Protein AF-A0A934LFV2-F1 (afdb_monomer)

Sequence (91 aa):
MKNRYAMCLLAILLAGCGMTREIKVPAHHADRPQAYHDGYLDGCRMSQPSSSQAKDMERIKADSLYANGWYDGFGECKERVQPISRDSVKK

Foldseek 3Di:
DVVVVVVVVVVVVVVPPDPDDDDDDDPVCVPADPLLRQLLRLLLLCLAPPRPDDDPPVCLVVPVSSVNSNVVNVVVNNVVNPPPPPPVPDD

Mean predicted aligned error: 11.16 Å

pLDDT: mean 80.81, std 17.37, range [39.25, 98.12]

Secondary structure (DSSP, 8-state):
-HHHHHHHHHHHHHS-S---------GGGTTS-HHHHHHHHHHHHHTSTT--PPP-HHHHHH-HHHHHHHHHHHHHHHHHTS---TTTT--

Nearest PDB structures (foldseek):
  8pn9-assembly1_H  TM=2.463E-01  e=8.429E+00  Homo sapiens

Radius of gyration: 19.42 Å; Cα contacts (8 Å, |Δi|>4): 86; chains: 1; bounding box: 56×41×30 Å

Structure (mmCIF, N/CA/C/O backbone):
data_AF-A0A934LFV2-F1
#
_entry.id   AF-A0A934LFV2-F1
#
loop_
_atom_site.group_PDB
_atom_site.id
_atom_site.type_symbol
_atom_site.label_atom_id
_atom_site.label_alt_id
_atom_site.label_comp_id
_atom_site.label_asym_id
_atom_site.label_entity_id
_atom_site.label_seq_id
_atom_site.pdbx_PDB_ins_code
_atom_site.Cartn_x
_atom_site.Cartn_y
_atom_site.Cartn_z
_atom_site.occupancy
_atom_site.B_iso_or_equiv
_atom_site.auth_seq_id
_atom_site.auth_comp_id
_atom_site.auth_asym_id
_atom_site.auth_atom_id
_atom_site.pdbx_PDB_model_num
ATOM 1 N N . MET A 1 1 ? 44.090 23.449 9.855 1.00 56.22 1 MET A N 1
ATOM 2 C 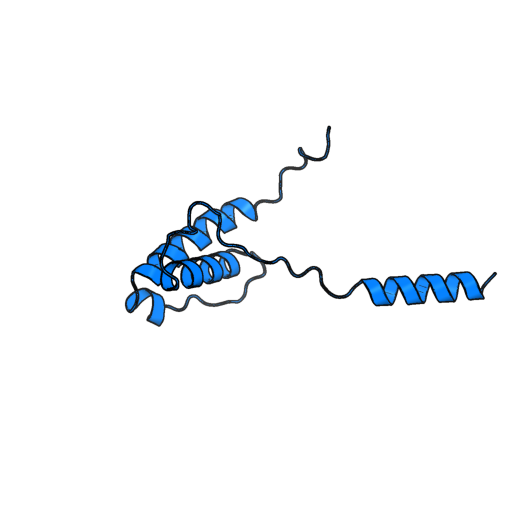CA . MET A 1 1 ? 43.218 23.182 8.680 1.00 56.22 1 MET A CA 1
ATOM 3 C C . MET A 1 1 ? 42.694 21.741 8.618 1.00 56.22 1 MET A C 1
ATOM 5 O O . MET A 1 1 ? 41.533 21.570 8.285 1.00 56.22 1 MET A O 1
ATOM 9 N N . LYS A 1 2 ? 43.474 20.723 9.022 1.00 57.78 2 LYS A N 1
ATOM 10 C CA . LYS A 1 2 ? 43.078 19.295 9.066 1.00 57.78 2 LYS A CA 1
ATOM 11 C C . LYS A 1 2 ? 41.834 18.982 9.931 1.00 57.78 2 LYS A C 1
ATOM 13 O O . LYS A 1 2 ? 40.985 18.209 9.505 1.00 57.78 2 LYS A O 1
ATOM 18 N N . ASN A 1 3 ? 41.665 19.664 11.072 1.00 59.34 3 ASN A N 1
ATOM 19 C CA . ASN A 1 3 ? 40.496 19.484 11.955 1.00 59.34 3 ASN A CA 1
ATOM 20 C C . ASN A 1 3 ? 39.158 19.916 11.344 1.00 59.34 3 ASN A C 1
ATOM 22 O O . ASN A 1 3 ? 38.128 19.361 11.706 1.00 59.34 3 ASN A O 1
ATOM 26 N N . ARG A 1 4 ? 39.151 20.894 10.429 1.00 70.56 4 ARG A N 1
ATOM 27 C CA . ARG A 1 4 ? 37.902 21.385 9.820 1.00 70.56 4 ARG A CA 1
ATOM 28 C C . ARG A 1 4 ? 37.344 20.354 8.838 1.00 70.56 4 ARG A C 1
ATOM 30 O O . ARG A 1 4 ? 36.150 20.098 8.843 1.00 70.56 4 ARG A O 1
ATOM 37 N N . TYR A 1 5 ? 38.228 19.687 8.094 1.00 78.81 5 TYR A N 1
ATOM 38 C CA . TYR A 1 5 ? 37.868 18.570 7.217 1.00 78.81 5 TYR A CA 1
ATOM 39 C C . TYR A 1 5 ? 37.389 17.345 8.000 1.00 78.81 5 TYR A C 1
ATOM 41 O O . TYR A 1 5 ? 36.400 16.736 7.610 1.00 78.81 5 TYR A O 1
ATOM 49 N N . ALA A 1 6 ? 38.034 17.027 9.129 1.00 79.75 6 ALA A N 1
ATOM 50 C CA . ALA A 1 6 ? 37.587 15.948 10.011 1.00 79.75 6 ALA A CA 1
ATOM 51 C C . ALA A 1 6 ? 36.174 16.208 10.568 1.00 79.75 6 ALA A C 1
ATOM 53 O O . ALA A 1 6 ? 35.346 15.303 10.588 1.00 79.75 6 ALA A O 1
ATOM 54 N N . MET A 1 7 ? 35.873 17.457 10.943 1.00 77.00 7 MET A N 1
ATOM 55 C CA . MET A 1 7 ? 34.538 17.853 11.403 1.00 77.00 7 MET A CA 1
ATOM 56 C C . MET A 1 7 ? 33.486 17.772 10.288 1.00 77.00 7 MET A C 1
ATOM 58 O O . MET A 1 7 ? 32.399 17.245 10.506 1.00 77.00 7 MET A O 1
ATOM 62 N N . CYS A 1 8 ? 33.808 18.260 9.085 1.00 78.56 8 CYS A N 1
ATOM 63 C CA . CYS A 1 8 ? 32.890 18.214 7.946 1.00 78.56 8 CYS A CA 1
ATOM 64 C C . CYS A 1 8 ? 32.586 16.776 7.502 1.00 78.56 8 CYS A C 1
ATOM 66 O O . CYS A 1 8 ? 31.436 16.461 7.216 1.00 78.56 8 CYS A O 1
ATOM 68 N N . LEU A 1 9 ? 33.590 15.892 7.487 1.00 80.44 9 LEU A N 1
ATOM 69 C CA . LEU A 1 9 ? 33.399 14.480 7.142 1.00 80.44 9 LEU A CA 1
ATOM 70 C C . LEU A 1 9 ? 32.521 13.755 8.169 1.00 80.44 9 LEU A C 1
ATOM 72 O O . LEU A 1 9 ? 31.639 12.994 7.781 1.00 80.44 9 LEU A O 1
ATOM 76 N N . LEU A 1 10 ? 32.701 14.043 9.462 1.00 79.69 10 LEU A N 1
ATOM 77 C CA . LEU A 1 10 ? 31.864 13.482 10.523 1.00 79.69 10 LEU A CA 1
ATOM 78 C C . LEU A 1 10 ? 30.402 13.958 10.416 1.00 79.69 10 LEU A C 1
ATOM 80 O O . LEU A 1 10 ? 29.485 13.167 10.613 1.00 79.69 10 LEU A O 1
ATOM 84 N N . ALA A 1 11 ? 30.178 15.223 10.047 1.00 76.81 11 ALA A N 1
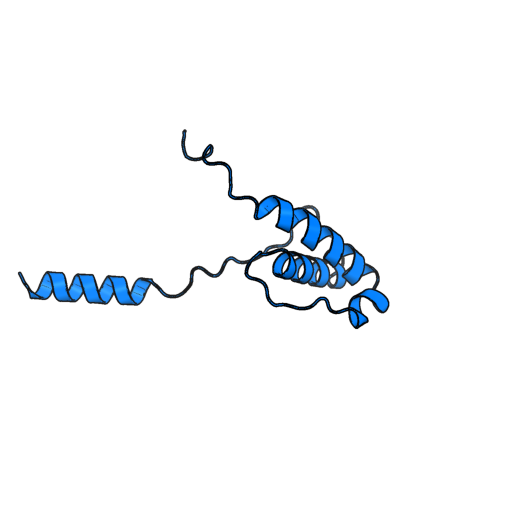ATOM 85 C CA . ALA A 1 11 ? 28.835 15.778 9.862 1.00 76.81 11 ALA A CA 1
ATOM 86 C C . ALA A 1 11 ? 28.087 15.164 8.662 1.00 76.81 11 ALA A C 1
ATOM 88 O O . ALA A 1 11 ? 26.889 14.911 8.754 1.00 76.81 11 ALA A O 1
ATOM 89 N N . ILE A 1 12 ? 28.784 14.878 7.554 1.00 76.00 12 ILE A N 1
ATOM 90 C CA . ILE A 1 12 ? 28.189 14.245 6.362 1.00 76.00 12 ILE A CA 1
ATOM 91 C C . ILE A 1 12 ? 27.796 12.787 6.649 1.00 76.00 12 ILE A C 1
ATOM 93 O O . ILE A 1 12 ? 26.729 12.345 6.228 1.00 76.00 12 ILE A O 1
ATOM 97 N N . LEU A 1 13 ? 28.614 12.058 7.415 1.00 71.81 13 LEU A N 1
ATOM 98 C CA . LEU A 1 13 ? 28.318 10.686 7.847 1.00 71.81 13 LEU A CA 1
ATOM 99 C C . LEU A 1 13 ? 27.064 10.594 8.732 1.00 71.81 13 LEU A C 1
ATOM 101 O O . LEU A 1 13 ? 26.344 9.602 8.662 1.00 71.81 13 LEU A O 1
ATOM 105 N N . LEU A 1 14 ? 26.770 11.630 9.523 1.00 68.56 14 LEU A N 1
ATOM 106 C CA . LEU A 1 14 ? 25.593 11.679 10.400 1.00 68.56 14 LEU A CA 1
ATOM 107 C C . LEU A 1 14 ? 24.298 12.092 9.674 1.00 68.56 14 LEU A C 1
ATOM 109 O O . LEU A 1 14 ? 23.213 11.833 10.188 1.00 68.56 14 LEU A O 1
ATOM 113 N N . ALA A 1 15 ? 24.383 12.699 8.486 1.00 67.62 15 ALA A N 1
ATOM 114 C CA . ALA A 1 15 ? 23.219 13.172 7.726 1.00 67.62 15 ALA A CA 1
ATOM 115 C C . ALA A 1 15 ? 22.623 12.124 6.757 1.00 67.62 15 ALA A C 1
ATOM 117 O O . ALA A 1 15 ? 21.596 12.381 6.134 1.00 67.62 15 ALA A O 1
ATOM 118 N N . GLY A 1 16 ? 23.256 10.953 6.602 1.00 61.28 16 GLY A N 1
ATOM 119 C CA . GLY A 1 16 ? 22.892 9.947 5.590 1.00 61.28 16 GLY A CA 1
ATOM 120 C C . GLY A 1 16 ? 21.807 8.931 5.979 1.00 61.28 16 GLY A C 1
ATOM 121 O O . GLY A 1 16 ? 21.465 8.075 5.163 1.00 61.28 16 GLY A O 1
ATOM 122 N N . CYS A 1 17 ? 21.259 8.979 7.194 1.00 63.75 17 CYS A N 1
ATOM 123 C CA . CYS A 1 17 ? 20.252 8.008 7.629 1.00 63.75 17 CYS A CA 1
ATOM 124 C C . CYS A 1 17 ? 18.836 8.408 7.184 1.00 63.75 17 CYS A C 1
ATOM 126 O O . CYS A 1 17 ? 18.152 9.150 7.879 1.00 63.75 17 CYS A O 1
ATOM 128 N N . GLY A 1 18 ? 18.375 7.840 6.065 1.00 56.84 18 GLY A N 1
ATOM 129 C CA . GLY A 1 18 ? 16.944 7.600 5.840 1.00 56.84 18 GLY A CA 1
ATOM 130 C C . GLY A 1 18 ? 16.282 8.446 4.757 1.00 56.84 18 GLY A C 1
ATOM 131 O O . GLY A 1 18 ? 15.495 9.338 5.047 1.00 56.84 18 GLY A O 1
ATOM 132 N N . MET A 1 19 ? 16.495 8.086 3.489 1.00 54.22 19 MET A N 1
ATOM 133 C CA . MET A 1 19 ? 15.533 8.430 2.437 1.00 54.22 19 MET A CA 1
ATOM 134 C C . MET A 1 19 ? 14.432 7.359 2.402 1.00 54.22 19 MET A C 1
ATOM 136 O O . MET A 1 19 ? 14.352 6.560 1.469 1.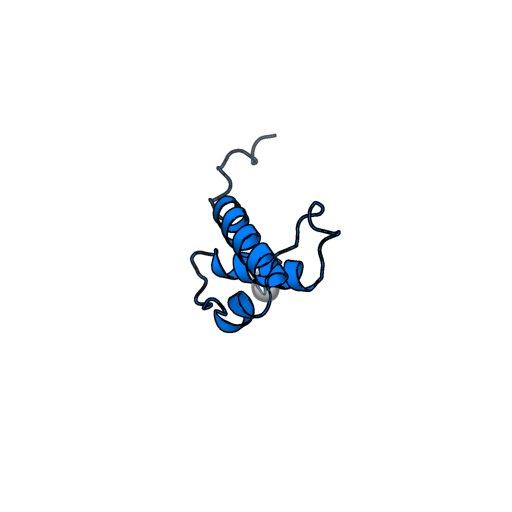00 54.22 19 MET A O 1
ATOM 140 N N . THR A 1 20 ? 13.603 7.291 3.443 1.00 59.44 20 THR A N 1
ATOM 141 C CA . THR A 1 20 ? 12.406 6.442 3.441 1.00 59.44 20 THR A CA 1
ATOM 142 C C . THR A 1 20 ? 11.344 7.155 2.612 1.00 59.44 20 THR A C 1
ATOM 144 O O . THR A 1 20 ? 10.863 8.219 2.992 1.00 59.44 20 THR A O 1
ATOM 147 N N . ARG A 1 21 ? 10.997 6.619 1.438 1.00 64.31 21 ARG A N 1
ATOM 148 C CA . ARG A 1 21 ? 9.876 7.160 0.659 1.00 64.31 21 ARG A CA 1
ATOM 149 C C . ARG A 1 21 ? 8.577 6.774 1.356 1.00 64.31 21 ARG A C 1
ATOM 151 O O . ARG A 1 21 ? 8.198 5.606 1.340 1.00 64.31 21 ARG A O 1
ATOM 158 N N . GLU A 1 22 ? 7.906 7.747 1.960 1.00 70.88 22 GLU A N 1
ATOM 159 C CA . GLU A 1 22 ? 6.573 7.527 2.513 1.00 70.88 22 GLU A CA 1
ATOM 160 C C . GLU A 1 22 ? 5.553 7.403 1.381 1.00 70.88 22 GLU A C 1
ATOM 162 O O . GLU A 1 22 ? 5.409 8.292 0.538 1.00 70.88 22 GLU A O 1
ATOM 167 N N . ILE A 1 23 ? 4.850 6.272 1.350 1.00 79.38 23 ILE A N 1
ATOM 168 C CA . ILE A 1 23 ? 3.729 6.067 0.440 1.00 79.38 23 ILE A CA 1
ATOM 169 C C . ILE A 1 23 ? 2.492 6.656 1.104 1.00 79.38 23 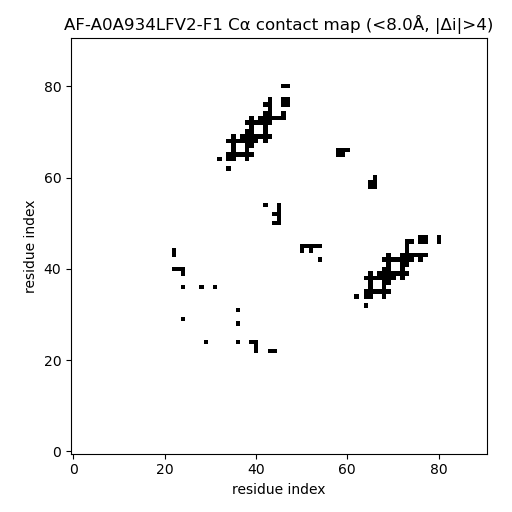ILE A C 1
ATOM 171 O O . ILE A 1 23 ? 2.103 6.225 2.187 1.00 79.38 23 ILE A O 1
ATOM 175 N N . LYS A 1 24 ? 1.859 7.61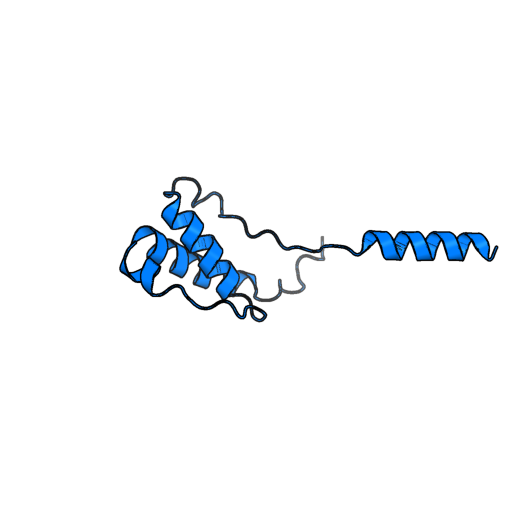8 0.434 1.00 86.25 24 LYS A N 1
ATOM 176 C CA . LYS A 1 24 ? 0.638 8.266 0.909 1.00 86.25 24 LYS A CA 1
ATOM 177 C C . LYS A 1 24 ? -0.540 7.925 0.004 1.00 86.25 24 LYS A C 1
ATOM 179 O O . LYS A 1 24 ? -0.400 7.889 -1.219 1.00 86.25 24 LYS A O 1
ATOM 184 N N . VAL A 1 25 ? -1.705 7.725 0.613 1.00 88.00 25 VAL A N 1
ATOM 185 C CA . VAL A 1 25 ? -2.973 7.605 -0.112 1.00 88.00 25 VAL A CA 1
ATOM 186 C C . VAL A 1 25 ? -3.324 8.970 -0.738 1.00 88.00 25 VAL A C 1
ATOM 188 O O . VAL A 1 25 ? -3.318 9.982 -0.028 1.00 88.00 25 VAL A O 1
ATOM 191 N N . PRO A 1 26 ? -3.600 9.042 -2.052 1.00 87.62 26 PRO A N 1
ATOM 192 C CA . PRO A 1 26 ? -4.016 10.269 -2.720 1.00 87.62 26 PRO A CA 1
ATOM 193 C C . PRO A 1 26 ? -5.282 10.877 -2.112 1.00 87.62 26 PRO A C 1
ATOM 195 O O . PRO A 1 26 ? -6.176 10.165 -1.661 1.00 87.62 26 PRO A O 1
ATOM 198 N N . ALA A 1 27 ? -5.407 12.205 -2.176 1.00 89.38 27 ALA A N 1
ATOM 199 C CA . ALA A 1 27 ? -6.561 12.920 -1.622 1.00 89.38 27 ALA A CA 1
ATOM 200 C C . ALA A 1 27 ? -7.909 12.464 -2.215 1.00 89.38 27 ALA A C 1
ATOM 202 O O . ALA A 1 27 ? -8.915 12.474 -1.516 1.00 89.38 27 ALA A O 1
ATOM 203 N N . HIS A 1 28 ? -7.924 12.011 -3.473 1.00 87.69 28 HIS A N 1
ATOM 204 C CA . HIS A 1 28 ? -9.127 11.500 -4.139 1.00 87.69 28 HIS A CA 1
ATOM 205 C C . HIS A 1 28 ? -9.583 10.117 -3.632 1.00 87.69 28 HIS A C 1
ATOM 207 O O . HIS A 1 28 ? -10.597 9.597 -4.085 1.00 87.69 28 HIS A O 1
ATOM 213 N N . HIS A 1 29 ? -8.836 9.508 -2.711 1.00 90.31 29 HIS A N 1
ATOM 214 C CA . HIS A 1 29 ? -9.227 8.297 -1.996 1.00 90.31 29 HIS A CA 1
ATOM 215 C C . HIS A 1 29 ? -9.467 8.550 -0.503 1.00 90.31 29 HIS A C 1
ATOM 217 O O . HIS A 1 29 ? -9.689 7.596 0.237 1.00 90.31 29 HIS A O 1
ATOM 223 N N . ALA A 1 30 ? -9.397 9.795 -0.023 1.00 90.19 30 ALA A N 1
ATOM 224 C CA . ALA A 1 30 ? -9.449 10.100 1.409 1.00 90.19 30 ALA A CA 1
ATOM 225 C C . ALA A 1 30 ? -10.768 9.683 2.087 1.00 90.19 30 ALA A C 1
ATOM 227 O O . ALA A 1 30 ? -10.777 9.395 3.278 1.00 90.19 30 ALA A O 1
ATOM 228 N N . ASP A 1 31 ? -11.860 9.626 1.329 1.00 94.88 31 ASP A N 1
ATOM 229 C CA . ASP A 1 31 ? -13.198 9.213 1.760 1.00 94.88 31 ASP A CA 1
ATOM 230 C C . ASP A 1 31 ? -13.400 7.688 1.775 1.00 94.88 31 ASP A C 1
ATOM 232 O O . ASP A 1 31 ? -14.428 7.193 2.242 1.00 94.88 31 ASP A O 1
ATOM 236 N N . ARG A 1 32 ? -12.431 6.921 1.265 1.00 95.44 32 ARG A N 1
ATOM 237 C CA . ARG A 1 32 ? -12.514 5.460 1.229 1.00 95.44 32 ARG A CA 1
ATOM 238 C C . ARG A 1 32 ? -12.349 4.853 2.632 1.00 95.44 32 ARG A C 1
ATOM 240 O O . ARG A 1 32 ? -11.665 5.425 3.477 1.00 95.44 32 ARG A O 1
ATOM 247 N N . PRO A 1 33 ? -12.936 3.669 2.888 1.00 97.44 33 PRO A N 1
ATOM 248 C CA . PRO A 1 33 ? -12.769 2.969 4.160 1.00 97.44 33 PRO A CA 1
ATOM 249 C C . PRO A 1 33 ? -11.309 2.597 4.452 1.00 97.44 33 PRO A C 1
ATOM 251 O O . PRO A 1 33 ? -10.537 2.333 3.531 1.00 97.44 33 PRO A O 1
ATOM 254 N N . GLN A 1 34 ? -10.968 2.444 5.734 1.00 96.44 34 GLN A N 1
ATOM 255 C CA . GLN A 1 34 ? -9.612 2.089 6.177 1.00 96.44 34 GLN A CA 1
ATOM 256 C C . GLN A 1 34 ? -9.067 0.821 5.498 1.00 96.44 34 GLN A C 1
ATOM 258 O O . GLN A 1 34 ? -7.916 0.793 5.077 1.00 96.44 34 GLN A O 1
ATOM 263 N N . ALA A 1 35 ? -9.903 -0.208 5.318 1.00 97.12 35 ALA A N 1
ATOM 264 C CA . ALA A 1 35 ? -9.508 -1.442 4.636 1.00 97.12 35 ALA A CA 1
ATOM 265 C C . ALA A 1 35 ? -9.003 -1.194 3.203 1.00 97.12 35 ALA A C 1
ATOM 267 O O . ALA A 1 35 ? -8.025 -1.806 2.776 1.00 97.12 35 ALA A O 1
ATOM 268 N N . TYR A 1 36 ? -9.624 -0.255 2.481 1.00 97.88 36 TYR A N 1
ATOM 269 C CA . TYR A 1 36 ? -9.172 0.156 1.154 1.00 97.88 36 TYR A CA 1
ATOM 270 C C . TYR A 1 36 ? -7.819 0.874 1.226 1.00 97.88 36 TYR A C 1
ATOM 272 O O . TYR A 1 36 ? -6.943 0.595 0.412 1.00 97.88 36 TYR A O 1
ATOM 280 N N . HIS A 1 37 ? -7.615 1.771 2.200 1.00 96.81 37 HIS A N 1
ATOM 281 C CA . HIS A 1 37 ? -6.327 2.457 2.385 1.00 96.81 37 HIS A CA 1
ATOM 282 C C . HIS A 1 37 ? -5.195 1.475 2.681 1.00 96.81 37 HIS A C 1
ATOM 284 O O . HIS A 1 37 ? -4.133 1.580 2.070 1.00 96.81 37 HIS A O 1
ATOM 290 N N . ASP A 1 38 ? -5.432 0.498 3.556 1.0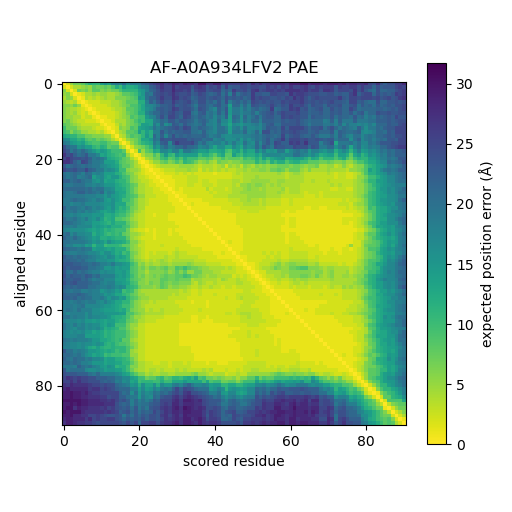0 96.12 38 ASP A N 1
ATOM 291 C CA . ASP A 1 38 ? -4.463 -0.557 3.862 1.00 96.12 38 ASP A CA 1
ATOM 292 C C . ASP A 1 38 ? -4.086 -1.337 2.594 1.00 96.12 38 ASP A C 1
ATOM 294 O O . ASP A 1 38 ? -2.902 -1.504 2.291 1.00 96.12 38 ASP A O 1
ATOM 298 N N . GLY A 1 39 ? -5.095 -1.750 1.817 1.00 96.44 39 GLY A N 1
ATOM 299 C CA . GLY A 1 39 ? -4.900 -2.431 0.538 1.00 96.44 39 GLY A CA 1
ATOM 300 C C . GLY A 1 39 ? -4.070 -1.594 -0.424 1.00 96.44 39 GLY A C 1
ATOM 301 O O . GLY A 1 39 ? -3.071 -2.070 -0.959 1.00 96.44 39 GLY A O 1
ATOM 302 N N . TYR A 1 40 ? -4.422 -0.320 -0.580 1.00 96.25 40 TYR A N 1
ATOM 303 C CA . TYR A 1 40 ? -3.729 0.621 -1.452 1.00 96.25 40 TYR A CA 1
ATOM 304 C C . TYR A 1 40 ? -2.245 0.771 -1.105 1.00 96.25 40 TYR A C 1
ATOM 306 O O . TYR A 1 40 ? -1.383 0.717 -1.987 1.00 96.25 40 TYR A O 1
ATOM 314 N N . LEU A 1 41 ? -1.922 0.918 0.181 1.00 93.75 41 LEU A N 1
ATOM 315 C CA . LEU A 1 41 ? -0.538 1.032 0.637 1.00 93.75 41 LEU A CA 1
ATOM 316 C C . LEU A 1 41 ? 0.252 -0.261 0.398 1.00 93.75 41 LEU A C 1
ATOM 318 O O . LEU A 1 41 ? 1.406 -0.196 -0.036 1.00 93.75 41 LEU A O 1
ATOM 322 N N . ASP A 1 42 ? -0.356 -1.422 0.641 1.00 94.75 42 ASP A N 1
ATOM 323 C CA . ASP A 1 42 ? 0.267 -2.727 0.398 1.00 94.75 42 ASP A CA 1
ATOM 324 C C . ASP A 1 42 ? 0.512 -2.970 -1.099 1.00 94.75 42 ASP A C 1
ATOM 326 O O . ASP A 1 42 ? 1.620 -3.340 -1.498 1.00 94.75 42 ASP A O 1
ATOM 330 N N . GLY A 1 43 ? -0.481 -2.690 -1.947 1.00 94.44 43 GLY A N 1
ATOM 331 C CA . GLY A 1 43 ? -0.361 -2.787 -3.403 1.00 94.44 43 GLY A CA 1
ATOM 332 C C . GLY A 1 43 ? 0.742 -1.877 -3.946 1.00 94.44 43 GLY A C 1
ATOM 333 O O . GLY A 1 43 ? 1.580 -2.302 -4.745 1.00 94.44 43 GLY A O 1
ATOM 334 N N . CYS A 1 44 ? 0.820 -0.647 -3.435 1.00 93.25 44 CYS A N 1
ATOM 335 C CA . CYS A 1 44 ? 1.856 0.304 -3.812 1.00 93.25 44 CYS A CA 1
ATOM 336 C C . CYS A 1 44 ? 3.262 -0.152 -3.382 1.00 93.25 44 CYS A C 1
ATOM 338 O O . CYS A 1 44 ? 4.205 -0.055 -4.171 1.00 93.25 44 CYS A O 1
ATOM 340 N N . ARG A 1 45 ? 3.421 -0.710 -2.171 1.00 90.25 45 ARG A N 1
ATOM 341 C CA . ARG A 1 45 ? 4.693 -1.311 -1.725 1.00 90.25 45 ARG A CA 1
ATOM 342 C C . ARG A 1 45 ? 5.103 -2.481 -2.608 1.00 90.25 45 ARG A C 1
ATOM 344 O O . ARG A 1 45 ? 6.281 -2.599 -2.935 1.00 90.25 45 ARG A O 1
ATOM 351 N N . MET A 1 46 ? 4.157 -3.316 -3.030 1.00 91.38 46 MET A N 1
ATOM 352 C CA . MET A 1 46 ? 4.450 -4.459 -3.896 1.00 91.38 46 MET A CA 1
ATOM 353 C C . MET A 1 46 ? 4.799 -4.056 -5.336 1.00 91.38 46 MET A C 1
ATOM 355 O O . MET A 1 46 ? 5.561 -4.747 -6.001 1.00 91.38 46 MET A O 1
ATOM 359 N N . SER A 1 47 ? 4.278 -2.928 -5.825 1.00 90.88 47 SER A N 1
ATOM 360 C CA . SER A 1 47 ? 4.567 -2.436 -7.181 1.00 90.88 47 SER A CA 1
ATOM 361 C C . SER A 1 47 ? 6.019 -1.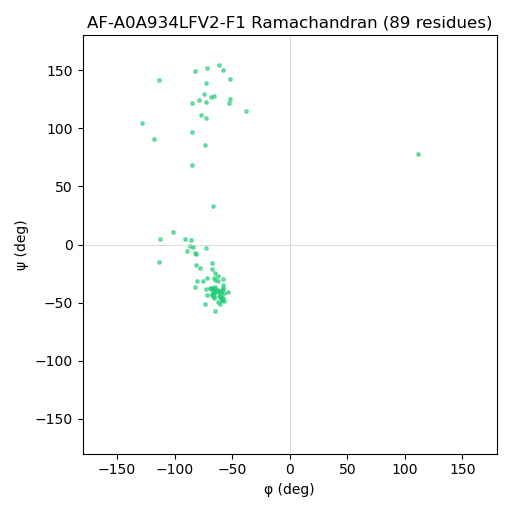985 -7.397 1.00 90.88 47 SER A C 1
ATOM 363 O O . SER A 1 47 ? 6.451 -1.818 -8.539 1.00 90.88 47 SER A O 1
ATOM 365 N N . GLN A 1 48 ? 6.779 -1.773 -6.318 1.00 87.25 48 GLN A N 1
ATOM 366 C CA . GLN A 1 48 ? 8.158 -1.302 -6.403 1.00 87.25 48 GLN A CA 1
ATOM 367 C C . GLN A 1 48 ? 9.085 -2.412 -6.924 1.00 87.25 48 GLN A C 1
ATOM 369 O O . GLN A 1 48 ? 8.996 -3.548 -6.463 1.00 87.25 48 GLN A O 1
ATOM 374 N N . PRO A 1 49 ? 10.044 -2.099 -7.814 1.00 83.44 49 PRO A N 1
ATOM 375 C CA . PRO A 1 49 ? 10.932 -3.096 -8.415 1.00 83.44 49 PRO A CA 1
ATOM 376 C C . PRO A 1 49 ? 11.857 -3.780 -7.400 1.00 83.44 49 PRO A C 1
ATOM 378 O O . PRO A 1 49 ? 12.300 -4.897 -7.633 1.00 83.44 49 PRO A O 1
ATOM 381 N N . SER A 1 50 ? 12.149 -3.122 -6.276 1.00 83.25 50 SER A N 1
ATOM 382 C CA . SER A 1 50 ? 12.943 -3.673 -5.172 1.00 83.25 50 SER A CA 1
ATOM 383 C C . SER A 1 50 ? 12.096 -4.376 -4.108 1.00 83.25 50 SER A C 1
ATOM 385 O O . SER A 1 50 ? 12.622 -4.739 -3.057 1.00 83.25 50 SER A O 1
ATOM 387 N N . SER A 1 51 ? 10.784 -4.502 -4.319 1.00 84.62 51 SER A N 1
ATOM 388 C CA . SER A 1 51 ? 9.898 -5.137 -3.353 1.00 84.62 51 SER A CA 1
ATOM 389 C C . SER A 1 51 ? 10.002 -6.652 -3.439 1.00 84.62 51 SER A C 1
ATOM 391 O O . SER A 1 51 ? 9.761 -7.242 -4.488 1.00 84.62 51 SER A O 1
ATOM 393 N N . SER A 1 52 ? 10.303 -7.281 -2.307 1.00 84.56 52 SER A N 1
ATOM 394 C CA . SER A 1 52 ? 10.207 -8.736 -2.127 1.00 84.56 52 SER A CA 1
ATOM 395 C C . SER A 1 52 ? 8.935 -9.135 -1.370 1.00 84.56 52 SER A C 1
ATOM 397 O O . SER A 1 52 ? 8.823 -10.264 -0.896 1.00 84.56 52 SER A O 1
ATOM 399 N N . GLN A 1 53 ? 7.998 -8.199 -1.183 1.00 86.56 53 GLN A N 1
ATOM 400 C CA . GLN A 1 53 ? 6.786 -8.432 -0.405 1.00 86.56 53 GLN A CA 1
ATOM 401 C C . GLN A 1 53 ? 5.810 -9.298 -1.213 1.00 86.56 53 GLN A C 1
ATOM 403 O O . GLN A 1 53 ? 5.536 -9.013 -2.376 1.00 86.56 53 GLN A O 1
ATOM 408 N N . ALA A 1 54 ? 5.296 -10.371 -0.612 1.00 87.56 54 ALA A N 1
ATOM 409 C CA . ALA A 1 54 ? 4.298 -11.222 -1.250 1.00 87.56 54 ALA A CA 1
ATOM 410 C C . ALA A 1 54 ? 2.892 -10.627 -1.095 1.00 87.56 54 ALA A C 1
ATOM 412 O O . ALA A 1 54 ? 2.579 -9.990 -0.089 1.00 87.56 54 ALA A O 1
ATOM 413 N N . LYS A 1 55 ? 2.029 -10.878 -2.082 1.00 89.94 55 LYS A N 1
ATOM 414 C CA . LYS A 1 55 ? 0.608 -10.530 -2.011 1.00 89.94 55 LYS A CA 1
ATOM 415 C C . LYS A 1 55 ? -0.084 -11.357 -0.923 1.00 89.94 55 LYS A C 1
ATOM 417 O O . LYS A 1 55 ? -0.023 -12.586 -0.965 1.00 89.94 55 LYS A O 1
ATOM 422 N N . ASP A 1 56 ? -0.798 -10.696 -0.015 1.00 93.56 56 ASP A N 1
ATOM 423 C CA . ASP A 1 56 ? -1.644 -11.356 0.985 1.00 93.56 56 ASP A CA 1
ATOM 424 C C . ASP A 1 56 ? -2.920 -11.905 0.327 1.00 93.56 56 ASP A C 1
ATOM 426 O O . ASP A 1 56 ? -3.965 -11.259 0.256 1.00 93.56 56 ASP A O 1
ATOM 430 N N . MET A 1 57 ? -2.820 -13.114 -0.222 1.00 95.94 57 MET A N 1
ATOM 431 C CA . MET A 1 57 ? -3.924 -13.752 -0.938 1.00 95.94 57 MET A CA 1
ATOM 432 C C . MET A 1 57 ? -5.102 -14.130 -0.037 1.00 95.94 57 MET A C 1
ATOM 434 O O . MET A 1 57 ? -6.201 -14.326 -0.556 1.00 95.94 57 MET A O 1
ATOM 438 N N . GLU A 1 58 ? -4.894 -14.264 1.272 1.00 96.50 58 GLU A N 1
ATOM 439 C CA . GLU A 1 58 ? -5.965 -14.570 2.217 1.00 96.50 58 GLU A CA 1
ATOM 440 C C . GLU A 1 58 ? -6.841 -13.334 2.421 1.00 96.50 58 GLU A C 1
ATOM 442 O O . GLU A 1 58 ? -8.050 -13.387 2.178 1.00 96.50 58 GLU A O 1
ATOM 447 N N . ARG A 1 59 ? -6.223 -12.189 2.733 1.00 96.44 59 ARG A N 1
ATOM 448 C CA . ARG A 1 59 ? -6.945 -10.930 2.943 1.00 96.44 59 ARG A CA 1
ATOM 449 C C . ARG A 1 59 ? -7.628 -10.429 1.672 1.00 96.44 59 ARG A C 1
ATOM 451 O O . ARG A 1 59 ? -8.762 -9.969 1.739 1.00 96.44 59 ARG A O 1
ATOM 458 N N . ILE A 1 60 ? -7.008 -10.613 0.502 1.00 96.56 60 ILE A N 1
ATOM 459 C CA . ILE A 1 60 ? -7.626 -10.312 -0.807 1.00 96.56 60 ILE A CA 1
ATOM 460 C C . ILE A 1 60 ? -8.934 -11.091 -1.022 1.00 96.56 60 ILE A C 1
ATOM 462 O O . ILE A 1 60 ? -9.849 -10.588 -1.669 1.00 96.56 60 ILE A O 1
ATOM 466 N N . LYS A 1 61 ? -9.028 -12.329 -0.525 1.00 97.06 61 LYS A N 1
ATOM 467 C CA . LYS A 1 61 ? -10.242 -13.149 -0.666 1.00 97.06 61 LYS A CA 1
ATOM 468 C C . LYS A 1 61 ? -11.293 -12.811 0.386 1.00 97.06 61 LYS A C 1
ATOM 470 O O . LYS A 1 61 ? -12.480 -12.883 0.086 1.00 97.06 61 LYS A O 1
ATOM 475 N N . ALA A 1 62 ? -10.859 -12.493 1.603 1.00 97.75 62 ALA A N 1
ATOM 476 C CA . ALA A 1 62 ? -11.747 -12.237 2.731 1.00 97.75 62 ALA A CA 1
ATOM 477 C C . ALA A 1 62 ? -12.340 -10.816 2.727 1.00 97.75 62 ALA A C 1
ATOM 479 O O . ALA A 1 62 ? -13.469 -10.628 3.176 1.00 97.75 62 ALA A O 1
ATOM 480 N N . ASP A 1 63 ? -11.605 -9.825 2.216 1.00 97.94 63 ASP A N 1
ATOM 481 C CA . ASP A 1 63 ? -11.974 -8.411 2.278 1.00 97.94 63 ASP A CA 1
ATOM 482 C C . ASP A 1 63 ? -11.923 -7.762 0.888 1.00 97.94 63 ASP A C 1
ATOM 484 O O . ASP A 1 63 ? -10.866 -7.444 0.338 1.00 97.94 63 ASP A O 1
ATOM 488 N N . SER A 1 64 ? -13.110 -7.537 0.321 1.00 97.88 64 SER A N 1
ATOM 489 C CA . SER A 1 64 ? -13.258 -6.907 -0.994 1.00 97.88 64 SER A CA 1
ATOM 490 C C . SER A 1 64 ? -12.780 -5.450 -1.040 1.00 97.88 64 SER A C 1
ATOM 492 O O . SER A 1 64 ? -12.292 -5.008 -2.080 1.00 97.88 64 SER A O 1
ATOM 494 N N . LEU A 1 65 ? -12.873 -4.697 0.064 1.00 97.88 65 LEU A N 1
ATOM 495 C CA . LEU A 1 65 ? -12.408 -3.308 0.114 1.00 97.88 65 LEU A CA 1
ATOM 496 C C . LEU A 1 65 ? -10.885 -3.262 0.092 1.00 97.88 65 LEU A C 1
ATOM 498 O O . LEU A 1 65 ? -10.312 -2.487 -0.675 1.00 97.88 65 LEU A O 1
ATOM 502 N N . TYR A 1 66 ? -10.249 -4.138 0.871 1.00 97.94 66 TYR A N 1
ATOM 503 C CA . TYR A 1 66 ? -8.806 -4.343 0.814 1.00 97.94 66 TYR A CA 1
ATOM 504 C C . TYR A 1 66 ? -8.357 -4.777 -0.583 1.00 97.94 66 TYR A C 1
ATOM 506 O O . TYR A 1 66 ? -7.412 -4.208 -1.126 1.00 97.94 66 TYR A O 1
ATOM 514 N N . ALA A 1 67 ? -9.057 -5.732 -1.203 1.00 98.12 67 ALA A N 1
ATOM 515 C CA . ALA A 1 67 ? -8.734 -6.199 -2.547 1.00 98.12 67 ALA A CA 1
ATOM 516 C C . ALA A 1 67 ? -8.772 -5.082 -3.592 1.00 98.12 67 ALA A C 1
ATOM 518 O O . ALA A 1 67 ? -7.817 -4.937 -4.354 1.00 98.12 67 ALA A O 1
ATOM 519 N N . ASN A 1 68 ? -9.835 -4.276 -3.596 1.00 97.94 68 ASN A N 1
ATOM 520 C CA . ASN A 1 68 ? -9.968 -3.149 -4.516 1.00 97.94 68 ASN A CA 1
ATOM 521 C C . ASN A 1 68 ? -8.832 -2.140 -4.321 1.00 97.94 68 ASN A C 1
ATOM 523 O O . ASN A 1 68 ? -8.117 -1.840 -5.274 1.00 97.94 68 ASN A O 1
ATOM 527 N N . GLY A 1 69 ? -8.596 -1.711 -3.075 1.00 96.81 69 GLY A N 1
ATOM 528 C CA . GLY A 1 69 ? -7.503 -0.792 -2.764 1.00 96.81 69 GLY A CA 1
ATOM 529 C C . GLY A 1 69 ? -6.151 -1.340 -3.209 1.00 96.81 69 GLY A C 1
ATOM 530 O O . GLY A 1 69 ? -5.358 -0.622 -3.808 1.00 96.81 69 GLY A O 1
ATOM 531 N N . TRP A 1 70 ? -5.907 -2.634 -2.994 1.00 97.38 70 TRP A N 1
ATOM 532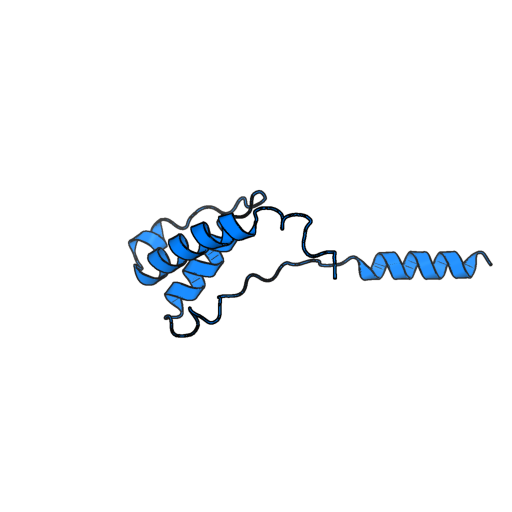 C CA . TRP A 1 70 ? -4.676 -3.298 -3.405 1.00 97.38 70 TRP A CA 1
ATOM 533 C C . TRP A 1 70 ? -4.440 -3.255 -4.915 1.00 97.38 70 TRP A C 1
ATOM 535 O O . TRP A 1 70 ? -3.320 -2.962 -5.341 1.00 97.38 70 TRP A O 1
ATOM 545 N N . TYR A 1 71 ? -5.463 -3.524 -5.734 1.00 96.38 71 TYR A N 1
ATOM 546 C CA . TYR A 1 71 ? -5.322 -3.474 -7.194 1.00 96.38 71 TYR A CA 1
ATOM 547 C C . TYR A 1 71 ? -5.080 -2.048 -7.691 1.00 96.38 71 TYR A C 1
ATOM 549 O O . TYR A 1 71 ? -4.171 -1.847 -8.501 1.00 96.38 71 TYR A O 1
ATOM 557 N N . ASP A 1 72 ? -5.818 -1.076 -7.153 1.00 95.75 72 ASP A N 1
ATOM 558 C CA . ASP A 1 72 ? -5.673 0.340 -7.502 1.00 95.75 72 ASP A CA 1
ATOM 559 C C . ASP A 1 72 ? -4.268 0.847 -7.127 1.00 95.75 72 ASP A C 1
ATOM 561 O O . ASP A 1 72 ? -3.531 1.368 -7.967 1.00 95.75 72 ASP A O 1
ATOM 565 N N . GLY A 1 73 ? -3.822 0.581 -5.895 1.00 93.75 73 GLY A N 1
ATOM 566 C CA . GLY A 1 73 ? -2.491 0.957 -5.419 1.00 93.75 73 GLY A CA 1
ATOM 567 C C . GLY A 1 73 ? -1.356 0.293 -6.202 1.00 93.75 73 GLY A C 1
ATOM 568 O O . GLY A 1 73 ? -0.350 0.944 -6.494 1.00 93.75 73 GLY A O 1
ATOM 569 N N . PHE A 1 74 ? -1.508 -0.980 -6.587 1.00 94.38 74 PHE A N 1
ATOM 570 C CA . PHE A 1 74 ? -0.519 -1.678 -7.412 1.00 94.38 74 PHE A CA 1
ATOM 571 C C . PHE A 1 74 ? -0.409 -1.069 -8.815 1.00 94.38 74 PHE A C 1
ATOM 573 O O . PHE A 1 74 ? 0.705 -0.868 -9.300 1.00 94.38 74 PHE A O 1
ATOM 580 N N . GLY A 1 75 ? -1.539 -0.762 -9.459 1.00 92.81 75 GLY A N 1
ATOM 581 C CA . GLY A 1 75 ? -1.574 -0.153 -10.789 1.00 92.81 75 GLY A CA 1
ATOM 582 C C . GLY A 1 75 ? -0.984 1.255 -10.792 1.00 92.81 75 GLY A C 1
ATOM 583 O O . GLY A 1 75 ? 0.014 1.516 -11.465 1.00 92.81 75 GLY A O 1
ATOM 584 N N . GLU A 1 76 ? -1.538 2.146 -9.971 1.00 91.69 76 GLU A N 1
ATOM 585 C CA . GLU A 1 76 ? -1.148 3.554 -9.985 1.00 91.69 76 GLU A CA 1
ATOM 586 C C . GLU A 1 76 ? 0.295 3.788 -9.525 1.00 91.69 76 GLU A C 1
ATOM 588 O O . GLU A 1 76 ? 0.996 4.664 -10.037 1.00 91.69 76 GLU A O 1
ATOM 593 N N . CYS A 1 77 ? 0.773 3.041 -8.526 1.00 89.00 77 CYS A N 1
ATOM 594 C CA . CYS A 1 77 ? 2.149 3.206 -8.070 1.00 89.00 77 CYS A CA 1
ATOM 595 C C . CYS A 1 77 ? 3.162 2.587 -9.022 1.00 89.00 77 CYS A C 1
ATOM 597 O O . CYS A 1 77 ? 4.245 3.148 -9.165 1.00 89.00 77 CYS A O 1
ATOM 599 N N . LYS A 1 78 ? 2.818 1.508 -9.732 1.00 81.44 78 LYS A N 1
ATOM 600 C CA . LYS A 1 78 ? 3.672 0.980 -10.800 1.00 81.44 78 LYS A CA 1
ATOM 601 C C . LYS A 1 78 ? 3.890 2.024 -11.895 1.00 81.44 78 LYS A C 1
ATOM 603 O O . LYS A 1 78 ? 5.007 2.173 -12.384 1.00 81.44 78 LYS A O 1
ATOM 608 N N . GLU A 1 79 ? 2.849 2.779 -12.236 1.00 73.31 79 GLU A N 1
ATOM 609 C CA . GLU A 1 79 ? 2.929 3.882 -13.198 1.00 73.31 79 GLU A CA 1
ATOM 610 C C . GLU A 1 79 ? 3.740 5.069 -12.663 1.00 73.31 79 GLU A C 1
ATOM 612 O O . GLU A 1 79 ? 4.521 5.656 -13.405 1.00 73.31 79 GLU A O 1
ATOM 617 N N . ARG A 1 80 ? 3.640 5.388 -11.364 1.00 63.66 80 ARG A N 1
ATOM 618 C CA . ARG A 1 80 ? 4.429 6.463 -10.724 1.00 63.66 80 ARG A CA 1
ATOM 619 C C . ARG A 1 80 ? 5.884 6.094 -10.411 1.00 63.66 80 ARG A C 1
ATOM 621 O O . ARG A 1 80 ? 6.704 6.987 -10.214 1.00 63.66 80 ARG A O 1
ATOM 628 N N . VAL A 1 81 ? 6.210 4.803 -10.330 1.00 53.19 81 VAL A N 1
ATOM 629 C CA . VAL A 1 81 ? 7.584 4.291 -10.175 1.00 53.19 81 VAL A CA 1
ATOM 630 C C . VAL A 1 81 ? 8.320 4.238 -11.519 1.00 53.19 81 VAL A C 1
ATOM 632 O O . VAL A 1 81 ? 9.543 4.077 -11.533 1.00 53.19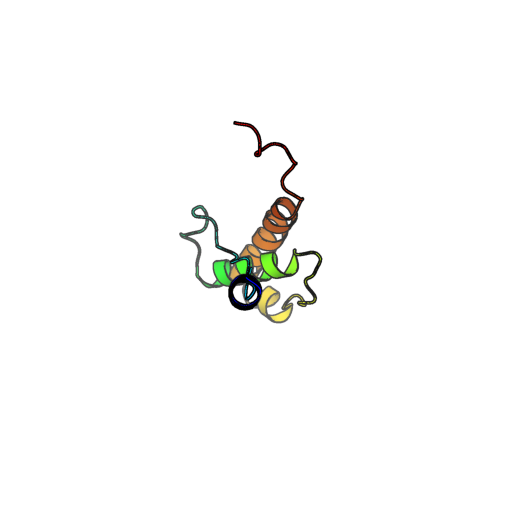 81 VAL A O 1
ATOM 635 N N . GLN A 1 82 ? 7.627 4.481 -12.641 1.00 42.22 82 GLN A N 1
ATOM 636 C CA . GLN A 1 82 ? 8.311 4.923 -13.853 1.00 42.22 82 GLN A CA 1
ATOM 637 C C . GLN A 1 82 ? 9.167 6.135 -13.465 1.00 42.22 82 GLN A C 1
ATOM 639 O O . GLN A 1 82 ? 8.646 7.061 -12.834 1.00 42.22 82 GLN A O 1
ATOM 644 N N . PRO A 1 83 ? 10.484 6.120 -13.744 1.00 42.16 83 PRO A N 1
ATOM 645 C CA . PRO A 1 83 ? 11.343 7.234 -13.394 1.00 42.16 83 PRO A CA 1
ATOM 646 C C . PRO A 1 83 ? 10.694 8.477 -13.975 1.00 42.16 83 PRO A C 1
ATOM 648 O O . PRO A 1 83 ? 10.436 8.516 -15.178 1.00 42.16 83 PRO A O 1
ATOM 651 N N . ILE A 1 84 ? 10.386 9.440 -13.100 1.00 46.47 84 ILE A N 1
ATOM 652 C CA . ILE A 1 84 ? 9.957 10.783 -13.479 1.00 46.47 84 ILE A CA 1
ATOM 653 C C . ILE A 1 84 ? 10.799 11.135 -14.696 1.00 46.47 84 ILE A C 1
ATOM 655 O O . ILE A 1 84 ? 12.036 11.143 -14.602 1.00 46.47 84 ILE A O 1
ATOM 659 N N . SER A 1 85 ? 10.154 11.294 -15.853 1.00 46.38 85 SER A N 1
ATOM 660 C CA . SER A 1 85 ? 10.875 11.726 -17.031 1.00 46.38 85 SER A CA 1
ATOM 661 C C . SER A 1 85 ? 11.631 12.990 -16.633 1.00 46.38 85 SER A C 1
ATOM 663 O O . SER A 1 85 ? 11.203 13.775 -15.779 1.00 46.38 85 SER A O 1
ATOM 665 N N . ARG A 1 86 ? 12.837 13.103 -17.169 1.00 51.72 86 ARG A N 1
ATOM 666 C CA . ARG A 1 86 ? 13.896 14.053 -16.826 1.00 51.72 86 ARG A CA 1
ATOM 667 C C . ARG A 1 86 ? 13.524 15.510 -17.181 1.00 51.72 86 ARG A C 1
ATOM 669 O O . ARG A 1 86 ? 14.403 16.284 -17.542 1.00 51.72 86 ARG A O 1
ATOM 676 N N . ASP A 1 87 ? 12.246 15.876 -17.091 1.00 48.09 87 ASP A N 1
ATOM 677 C CA . ASP A 1 87 ? 11.639 17.049 -17.721 1.00 48.09 87 ASP A CA 1
ATOM 678 C C . ASP A 1 87 ? 11.170 18.110 -16.711 1.00 48.09 87 ASP A C 1
ATOM 680 O O . ASP A 1 87 ? 11.005 19.269 -17.080 1.00 48.09 87 ASP A O 1
ATOM 684 N N . SER A 1 88 ? 11.048 17.788 -15.417 1.00 47.31 88 SER A N 1
ATOM 685 C CA . SER A 1 88 ? 10.637 18.775 -14.396 1.00 47.31 88 SER A CA 1
ATOM 686 C C . SER A 1 88 ? 11.789 19.609 -13.807 1.00 47.31 88 SER A C 1
ATOM 688 O O . SER A 1 88 ? 11.557 20.418 -12.915 1.00 47.31 88 SER A O 1
ATOM 690 N N . VAL A 1 89 ? 13.031 19.449 -14.288 1.00 57.34 89 VAL A N 1
ATOM 691 C CA . VAL A 1 89 ? 14.206 20.231 -13.825 1.00 57.34 89 VAL A CA 1
ATOM 692 C C . VAL A 1 89 ? 14.327 21.590 -14.533 1.00 57.34 89 VAL A C 1
ATOM 694 O O . VAL A 1 89 ? 15.202 22.383 -14.198 1.00 57.34 89 VAL A O 1
ATOM 697 N N . LYS A 1 90 ? 13.449 21.917 -15.490 1.00 42.62 90 LYS A N 1
ATOM 698 C CA . LYS A 1 90 ? 13.515 23.207 -16.184 1.00 42.62 90 LYS A CA 1
ATOM 699 C C . LYS A 1 90 ? 12.265 24.052 -15.958 1.00 42.62 90 LYS A C 1
ATOM 701 O O . LYS A 1 90 ? 11.334 24.021 -16.758 1.00 42.62 90 LYS A O 1
ATOM 706 N N . LYS A 1 91 ? 12.303 24.875 -14.911 1.00 39.25 91 LYS A N 1
ATOM 707 C CA . LYS A 1 91 ? 11.751 26.228 -14.975 1.00 39.25 91 LYS A CA 1
ATOM 708 C C . LYS A 1 91 ? 12.570 27.181 -14.121 1.00 39.25 91 LYS A C 1
ATOM 710 O O . LYS A 1 91 ? 12.879 26.800 -12.974 1.00 39.25 91 LYS A O 1
#

Solvent-accessible surface area (backbone atoms only — not comparable to full-atom values): 5483 Å² total; per-residue (Å²): 116,69,67,60,56,55,50,52,54,55,53,56,67,68,70,66,83,72,91,73,82,81,86,74,84,56,78,95,53,68,88,55,57,68,52,21,53,54,17,19,52,52,17,30,53,45,41,38,94,86,44,85,64,76,82,63,66,64,55,45,71,76,31,65,51,23,31,52,20,20,54,52,20,24,52,57,37,38,62,64,65,44,74,75,68,92,66,84,84,74,127